Protein AF-A0A5B9W2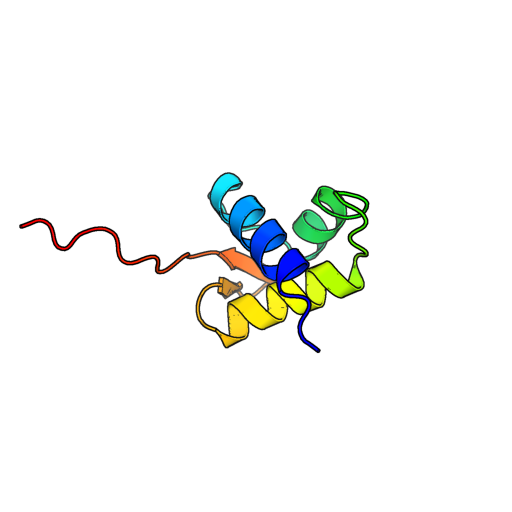L8-F1 (afdb_monomer_lite)

Foldseek 3Di:
DQPVVLLVVLLVVLVVVQDWAALVRSQVVCDVPVPDHSVSNVSSLVVCCVVVQWHQDPPRIIRGHHPPPDDPPD

Sequence (74 aa):
MRDAKAVKLVAAALSFVGRPAAASEVVDAFEGIDGLRGAQIIDALSSLVLDGRARMIPRGELIYYDPSPTRELR

Organism: NCBI:txid406548

pLDDT: mean 74.58, std 13.47, range [35.41, 88.5]

Radius of gyration: 12.38 Å; chains: 1; bounding box: 38×29×25 Å

Structure (mmCIF, N/CA/C/O backbone):
data_AF-A0A5B9W2L8-F1
#
_entry.id   AF-A0A5B9W2L8-F1
#
loop_
_atom_site.group_PDB
_atom_site.id
_atom_site.type_symbol
_atom_site.label_atom_id
_atom_site.label_alt_id
_atom_site.label_comp_id
_atom_site.label_asym_id
_atom_site.label_entity_id
_atom_site.label_seq_id
_atom_site.pdbx_PDB_ins_code
_atom_site.Cartn_x
_atom_site.Cartn_y
_atom_site.Cartn_z
_atom_site.occupancy
_atom_site.B_iso_or_equiv
_atom_site.auth_seq_id
_atom_site.auth_comp_id
_atom_site.auth_asym_id
_atom_site.auth_atom_id
_atom_site.pdbx_PDB_model_num
ATOM 1 N N . MET A 1 1 ? -1.313 9.155 14.583 1.00 53.25 1 MET A N 1
ATOM 2 C CA . MET A 1 1 ? -2.570 9.121 13.799 1.00 53.25 1 MET A CA 1
ATOM 3 C C . MET A 1 1 ? -2.248 8.486 12.457 1.00 53.25 1 MET A C 1
ATOM 5 O O . MET A 1 1 ? -1.301 8.945 11.838 1.00 53.25 1 MET A O 1
ATOM 9 N N . ARG A 1 2 ? -2.957 7.427 12.036 1.00 62.94 2 ARG A N 1
ATOM 10 C CA . ARG A 1 2 ? -2.816 6.863 10.677 1.00 62.94 2 ARG A CA 1
ATOM 11 C C . ARG A 1 2 ? -3.229 7.934 9.659 1.00 62.94 2 ARG A C 1
ATOM 13 O O . ARG A 1 2 ? -4.305 8.515 9.805 1.00 62.94 2 ARG A O 1
ATOM 20 N N . ASP A 1 3 ? -2.397 8.191 8.654 1.00 78.19 3 ASP A N 1
ATOM 21 C CA . ASP A 1 3 ? -2.713 9.137 7.582 1.00 78.19 3 ASP A CA 1
ATOM 22 C C . ASP A 1 3 ? -3.712 8.494 6.605 1.00 78.19 3 ASP A C 1
ATOM 24 O O . ASP A 1 3 ? -3.357 7.797 5.654 1.00 78.19 3 ASP A O 1
ATOM 28 N N . ALA A 1 4 ? -5.004 8.678 6.886 1.00 81.19 4 ALA A N 1
ATOM 29 C CA . ALA A 1 4 ? -6.082 8.083 6.101 1.00 81.19 4 ALA A CA 1
ATOM 30 C C . ALA A 1 4 ? -6.091 8.556 4.636 1.00 81.19 4 ALA A C 1
ATOM 32 O O . ALA A 1 4 ? -6.630 7.857 3.776 1.00 81.19 4 ALA A O 1
ATOM 33 N N . LYS A 1 5 ? -5.504 9.725 4.341 1.00 84.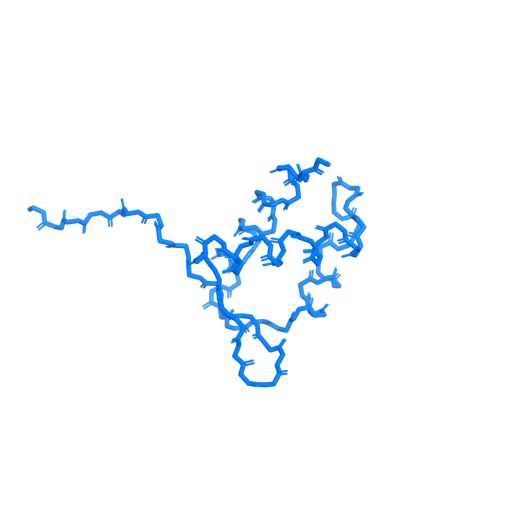38 5 LYS A N 1
ATOM 34 C CA . LYS A 1 5 ? -5.359 10.226 2.971 1.00 84.38 5 LYS A CA 1
ATOM 35 C C . LYS A 1 5 ? -4.303 9.409 2.230 1.00 84.38 5 LYS A C 1
ATOM 37 O O . LYS A 1 5 ? -4.597 8.898 1.150 1.00 84.38 5 LYS A O 1
ATOM 42 N N . ALA A 1 6 ? -3.135 9.214 2.843 1.00 84.00 6 ALA A N 1
ATOM 43 C CA . ALA A 1 6 ? -2.067 8.385 2.285 1.00 84.00 6 ALA A CA 1
ATOM 44 C C . ALA A 1 6 ? -2.544 6.953 1.999 1.00 84.00 6 ALA A C 1
ATOM 46 O O . ALA A 1 6 ? -2.350 6.451 0.896 1.00 84.00 6 ALA A O 1
ATOM 47 N N . VAL A 1 7 ? -3.265 6.331 2.940 1.00 85.25 7 VAL A N 1
ATOM 48 C CA . VAL A 1 7 ? -3.817 4.974 2.758 1.00 85.25 7 VAL A CA 1
ATOM 49 C C . VAL A 1 7 ? -4.747 4.892 1.547 1.00 85.25 7 VAL A C 1
ATOM 51 O O . VAL A 1 7 ? -4.654 3.945 0.773 1.00 85.25 7 VAL A O 1
ATOM 54 N N . LYS A 1 8 ? -5.628 5.881 1.345 1.00 84.25 8 LYS A N 1
ATOM 55 C CA . LYS A 1 8 ? -6.552 5.894 0.198 1.00 84.25 8 LYS A CA 1
ATOM 56 C C . LYS A 1 8 ? -5.834 6.096 -1.133 1.00 84.25 8 LYS A C 1
ATOM 58 O O . LYS A 1 8 ? -6.171 5.415 -2.096 1.00 84.25 8 LYS A O 1
ATOM 63 N N . LEU A 1 9 ? -4.867 7.012 -1.184 1.00 82.38 9 LEU A N 1
ATOM 64 C CA . LEU A 1 9 ? -4.081 7.278 -2.391 1.00 82.38 9 LEU A CA 1
ATOM 65 C C . LEU A 1 9 ? -3.266 6.051 -2.797 1.00 82.38 9 LEU A C 1
ATOM 67 O O . LEU A 1 9 ? -3.355 5.615 -3.940 1.00 82.38 9 LEU A O 1
ATOM 71 N N . VAL A 1 10 ? -2.551 5.452 -1.844 1.00 81.94 10 VAL A N 1
ATOM 72 C CA . VAL A 1 10 ? -1.743 4.248 -2.074 1.00 81.94 10 VAL A CA 1
ATOM 73 C C . VAL A 1 10 ? -2.622 3.043 -2.428 1.00 81.94 10 VAL A C 1
ATOM 75 O O . VAL A 1 10 ? -2.268 2.263 -3.306 1.00 81.94 10 VAL A O 1
ATOM 78 N N . ALA A 1 11 ? -3.802 2.903 -1.821 1.00 81.44 11 ALA A N 1
ATOM 79 C CA . ALA A 1 11 ? -4.760 1.869 -2.210 1.00 81.44 11 ALA A CA 1
ATOM 80 C C . ALA A 1 11 ? -5.246 2.045 -3.659 1.00 81.44 11 ALA A C 1
ATOM 82 O O . ALA A 1 11 ? -5.209 1.097 -4.435 1.00 81.44 11 ALA A O 1
ATOM 83 N N . ALA A 1 12 ? -5.666 3.256 -4.045 1.00 79.06 12 ALA A N 1
ATOM 84 C CA . ALA A 1 12 ? -6.127 3.541 -5.405 1.00 79.06 12 ALA A CA 1
ATOM 85 C C . ALA A 1 12 ? -5.022 3.298 -6.443 1.00 79.06 12 ALA A C 1
ATOM 87 O O . ALA A 1 12 ? -5.252 2.666 -7.470 1.00 79.06 12 ALA A O 1
ATOM 88 N N . ALA A 1 13 ? -3.814 3.758 -6.137 1.00 74.56 13 ALA A N 1
ATOM 89 C CA . ALA A 1 13 ? -2.604 3.519 -6.902 1.00 74.56 13 ALA A CA 1
ATOM 90 C C . ALA A 1 13 ? -2.345 2.034 -7.176 1.00 74.56 13 A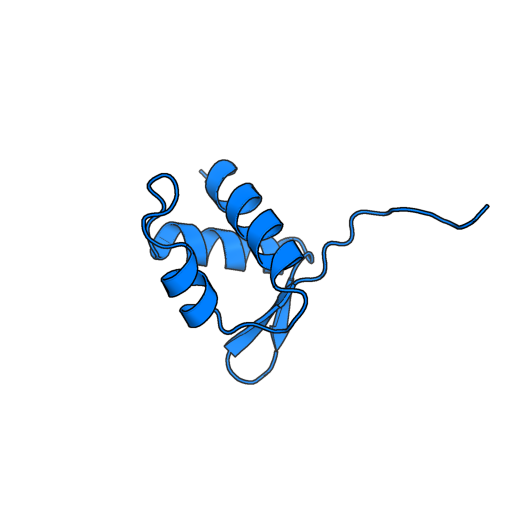LA A C 1
ATOM 92 O O . ALA A 1 13 ? -2.184 1.618 -8.322 1.00 74.56 13 ALA A O 1
ATOM 93 N N . LEU A 1 14 ? -2.343 1.226 -6.119 1.00 74.88 14 LEU A N 1
ATOM 94 C CA . LEU A 1 14 ? -2.111 -0.206 -6.226 1.00 74.88 14 LEU A CA 1
ATOM 95 C C . LEU A 1 14 ? -3.220 -0.922 -7.010 1.00 74.88 14 LEU A C 1
ATOM 97 O O . LEU A 1 14 ? -2.922 -1.848 -7.766 1.00 74.88 14 LEU A O 1
ATOM 101 N N . SER A 1 15 ? -4.474 -0.464 -6.903 1.00 73.69 15 SER A N 1
ATOM 102 C CA . SER A 1 15 ? -5.577 -0.951 -7.744 1.00 73.69 15 SER A CA 1
ATOM 103 C C . SER A 1 15 ? -5.327 -0.726 -9.240 1.00 73.69 15 SER A C 1
ATOM 105 O O . SER A 1 15 ? -5.753 -1.544 -10.051 1.00 73.69 15 SER A O 1
ATOM 107 N N . PHE A 1 16 ? -4.649 0.364 -9.620 1.00 67.56 16 PHE A N 1
ATOM 108 C CA . PHE A 1 16 ? -4.327 0.678 -11.019 1.00 67.56 16 PHE A CA 1
ATOM 109 C C . PHE A 1 16 ? -3.160 -0.144 -11.569 1.00 67.56 16 PHE A C 1
ATOM 111 O O . PHE A 1 16 ? -3.157 -0.484 -12.750 1.00 67.56 16 PHE A O 1
ATOM 118 N N . VAL A 1 17 ? -2.169 -0.456 -10.728 1.00 67.31 17 VAL A N 1
ATOM 119 C CA . VAL A 1 17 ? -0.975 -1.206 -11.140 1.00 67.31 17 VAL A CA 1
ATOM 120 C C . VAL A 1 17 ? -1.343 -2.639 -11.541 1.00 67.31 17 VAL A C 1
ATOM 122 O O . VAL A 1 17 ? -0.750 -3.178 -12.473 1.00 67.31 17 VAL A O 1
ATOM 125 N N . GLY A 1 18 ? -2.343 -3.251 -10.890 1.00 65.69 18 GLY A N 1
ATOM 126 C CA . GLY A 1 18 ? -2.919 -4.544 -11.295 1.00 65.69 18 GLY A CA 1
ATOM 127 C C . GLY A 1 18 ? -1.938 -5.728 -11.294 1.00 65.69 18 GLY A C 1
ATOM 128 O O . GLY A 1 18 ? -2.278 -6.818 -11.751 1.00 65.69 18 GLY A O 1
ATOM 129 N N . ARG A 1 19 ? -0.718 -5.524 -10.787 1.00 68.25 19 ARG A N 1
ATOM 130 C CA . ARG A 1 19 ? 0.368 -6.501 -10.697 1.00 68.25 19 ARG A CA 1
ATOM 131 C C . ARG A 1 19 ? 1.081 -6.367 -9.346 1.00 68.25 19 ARG A C 1
ATOM 133 O O . ARG A 1 19 ? 0.994 -5.305 -8.726 1.00 68.25 19 ARG A O 1
ATOM 140 N N . PRO A 1 20 ? 1.800 -7.407 -8.894 1.00 72.38 20 PRO A N 1
ATOM 141 C CA . PRO A 1 20 ? 2.746 -7.282 -7.790 1.00 72.38 20 PRO A CA 1
ATOM 142 C C . PRO A 1 20 ? 3.731 -6.137 -8.058 1.00 72.38 20 PRO A C 1
ATOM 144 O O . PRO A 1 20 ? 4.265 -6.044 -9.163 1.00 72.38 20 PRO A O 1
ATOM 147 N N . ALA A 1 21 ? 3.955 -5.274 -7.068 1.00 74.19 21 ALA A N 1
ATOM 148 C CA . ALA A 1 21 ? 4.898 -4.161 -7.161 1.00 74.19 21 ALA A CA 1
ATOM 149 C C . ALA A 1 21 ? 5.808 -4.141 -5.934 1.00 74.19 21 ALA A C 1
ATOM 151 O O . ALA A 1 21 ? 5.366 -4.418 -4.818 1.00 74.19 21 ALA A O 1
ATOM 152 N N . ALA A 1 22 ? 7.084 -3.807 -6.117 1.00 79.06 22 ALA A N 1
ATOM 153 C CA . ALA A 1 22 ? 7.988 -3.632 -4.984 1.00 79.06 22 ALA A CA 1
ATOM 154 C C . ALA A 1 22 ? 7.549 -2.432 -4.133 1.00 79.06 22 ALA A C 1
ATOM 156 O O . ALA A 1 22 ? 7.114 -1.416 -4.670 1.00 79.06 22 ALA A O 1
ATOM 157 N N . ALA A 1 23 ? 7.710 -2.504 -2.808 1.00 78.69 23 ALA A N 1
ATOM 158 C CA . ALA A 1 23 ? 7.413 -1.357 -1.944 1.00 78.69 23 ALA A CA 1
ATOM 159 C C . ALA A 1 23 ? 8.186 -0.097 -2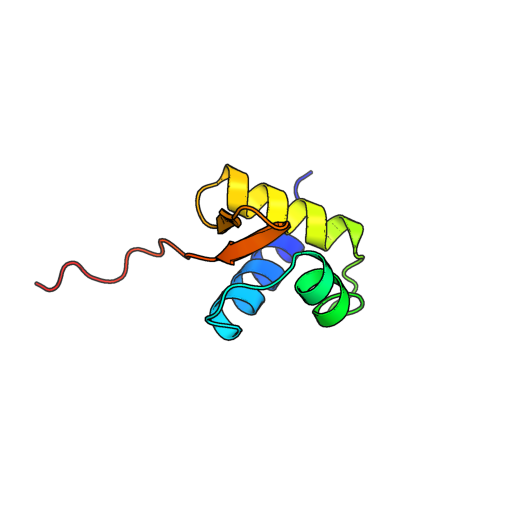.371 1.00 78.69 23 ALA A C 1
ATOM 161 O O . ALA A 1 23 ? 7.630 0.995 -2.350 1.00 78.69 23 ALA A O 1
ATOM 162 N N . SER A 1 24 ? 9.435 -0.261 -2.819 1.00 81.69 24 SER A N 1
ATOM 163 C CA . SER A 1 24 ? 10.253 0.822 -3.371 1.00 81.69 24 SER A CA 1
ATOM 164 C C . SER A 1 24 ? 9.696 1.386 -4.679 1.00 81.69 24 SER A C 1
ATOM 166 O O . SER A 1 24 ? 9.679 2.594 -4.835 1.00 81.69 24 SER A O 1
ATOM 168 N N . GLU A 1 25 ? 9.174 0.546 -5.581 1.00 83.00 25 GLU A N 1
ATOM 169 C CA . GLU A 1 25 ? 8.534 1.000 -6.831 1.00 83.00 25 GLU A CA 1
ATOM 170 C C . GLU A 1 25 ? 7.290 1.845 -6.528 1.00 83.00 25 GLU A C 1
ATOM 172 O O . GLU A 1 25 ? 7.051 2.861 -7.173 1.00 83.00 25 GLU A O 1
ATOM 177 N N . VAL A 1 26 ? 6.522 1.464 -5.503 1.00 79.75 26 VAL A N 1
ATOM 178 C CA . VAL A 1 26 ? 5.373 2.249 -5.033 1.00 79.75 26 VAL A CA 1
ATOM 179 C C . VAL A 1 26 ? 5.838 3.555 -4.384 1.00 79.75 26 VAL A C 1
ATOM 181 O O . VAL A 1 26 ? 5.257 4.603 -4.636 1.00 79.75 26 VAL A O 1
ATOM 184 N N . VAL A 1 27 ? 6.888 3.535 -3.564 1.00 84.38 27 VAL A N 1
ATOM 185 C CA . VAL A 1 27 ? 7.434 4.770 -2.985 1.00 84.38 27 VAL A CA 1
ATOM 186 C C . VAL A 1 27 ? 7.904 5.717 -4.086 1.00 84.38 27 VAL A C 1
ATOM 188 O O . VAL A 1 27 ? 7.437 6.848 -4.116 1.00 84.38 27 VAL A O 1
ATOM 191 N N . ASP A 1 28 ? 8.714 5.251 -5.033 1.00 84.56 28 ASP A N 1
ATOM 192 C CA . ASP A 1 28 ? 9.230 6.077 -6.130 1.00 84.56 28 ASP A CA 1
ATOM 193 C C . ASP A 1 28 ? 8.107 6.624 -7.025 1.00 84.56 28 ASP A C 1
ATOM 195 O O . ASP A 1 28 ? 8.170 7.763 -7.485 1.00 84.56 28 ASP A O 1
ATOM 199 N N . ALA A 1 29 ? 7.054 5.837 -7.265 1.00 79.94 29 ALA A N 1
ATOM 200 C CA . ALA A 1 29 ? 5.928 6.256 -8.096 1.00 79.94 29 ALA A CA 1
ATOM 201 C C . ALA A 1 29 ? 5.011 7.288 -7.418 1.00 79.94 29 ALA A C 1
ATOM 203 O O . ALA A 1 29 ? 4.362 8.066 -8.118 1.00 79.94 29 ALA A O 1
ATOM 204 N N . PHE A 1 30 ? 4.919 7.283 -6.082 1.00 78.94 30 PHE A N 1
ATOM 205 C CA . PHE A 1 30 ? 3.961 8.107 -5.331 1.00 78.94 30 PHE A CA 1
ATOM 206 C C . PHE A 1 30 ? 4.604 9.182 -4.453 1.00 78.94 30 PHE A C 1
ATOM 208 O O . PHE A 1 30 ? 3.895 10.057 -3.951 1.00 78.94 30 PHE A O 1
ATOM 215 N N . GLU A 1 31 ? 5.920 9.163 -4.265 1.00 83.31 31 GLU A N 1
ATOM 216 C CA . GLU A 1 31 ? 6.623 10.204 -3.526 1.00 83.31 31 GLU A CA 1
ATOM 217 C C . GLU A 1 31 ? 6.487 11.555 -4.241 1.00 83.31 31 GLU A C 1
ATOM 219 O O . GLU A 1 31 ? 6.661 11.688 -5.449 1.00 83.31 31 GLU A O 1
ATOM 224 N N . GLY A 1 32 ? 6.099 12.579 -3.482 1.00 78.12 32 GLY A N 1
ATOM 225 C CA . GLY A 1 32 ? 5.793 13.909 -4.001 1.00 78.12 32 GLY A CA 1
ATOM 226 C C . GLY A 1 32 ? 4.384 14.059 -4.583 1.00 78.12 32 GLY A C 1
ATOM 227 O O . GLY A 1 32 ? 3.916 15.194 -4.709 1.00 78.12 32 GLY A O 1
ATOM 228 N N . ILE A 1 33 ? 3.655 12.968 -4.859 1.00 81.44 33 ILE A N 1
ATOM 229 C CA . ILE A 1 33 ? 2.251 13.053 -5.281 1.00 81.44 33 ILE A CA 1
ATOM 230 C C . ILE A 1 33 ? 1.410 13.543 -4.107 1.00 81.44 33 ILE A C 1
ATOM 232 O O . ILE A 1 33 ? 1.380 12.934 -3.040 1.00 81.44 33 ILE A O 1
ATOM 236 N N . ASP A 1 34 ? 0.714 14.663 -4.312 1.00 79.75 34 ASP A N 1
ATOM 237 C CA . ASP A 1 34 ? -0.204 15.248 -3.326 1.00 79.75 34 ASP A CA 1
ATOM 238 C C . ASP A 1 34 ? 0.459 15.497 -1.944 1.00 79.75 34 ASP A C 1
ATOM 240 O O . ASP A 1 34 ? -0.184 15.445 -0.890 1.00 79.75 34 ASP A O 1
ATOM 244 N N . GLY A 1 35 ? 1.778 15.749 -1.963 1.00 82.69 35 GLY A N 1
ATOM 245 C CA . GLY A 1 35 ? 2.609 16.015 -0.786 1.00 82.69 35 GLY A CA 1
ATOM 246 C C . GLY A 1 35 ? 3.030 14.781 0.020 1.00 82.69 35 GLY A C 1
ATOM 247 O O . GLY A 1 35 ? 3.560 14.945 1.121 1.00 82.69 35 GLY A O 1
ATOM 248 N N . LEU A 1 36 ? 2.803 13.565 -0.489 1.00 83.19 36 LEU A N 1
ATOM 249 C CA . LEU A 1 36 ? 3.194 12.328 0.187 1.00 83.19 36 LEU A CA 1
ATOM 250 C C . LEU A 1 36 ? 4.715 12.176 0.261 1.00 83.19 36 LEU A C 1
ATOM 252 O O . LEU A 1 36 ? 5.420 12.302 -0.738 1.00 83.19 36 LEU A O 1
ATOM 256 N N . ARG A 1 37 ? 5.218 11.853 1.453 1.00 87.50 37 ARG A 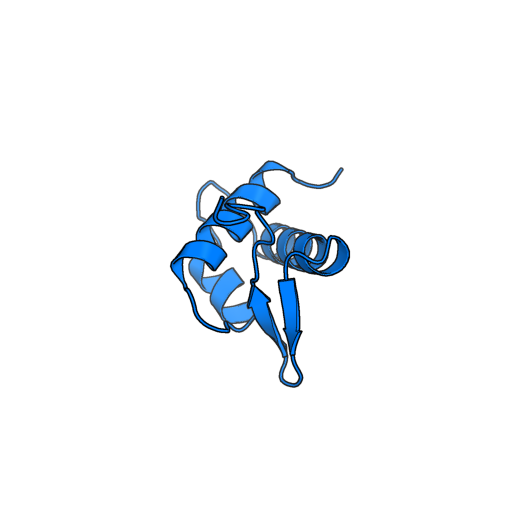N 1
ATOM 257 C CA . ARG A 1 37 ? 6.613 11.446 1.676 1.00 87.50 37 ARG A CA 1
ATOM 258 C C . ARG A 1 37 ? 6.736 9.928 1.654 1.00 87.50 37 ARG A C 1
ATOM 260 O O . ARG A 1 37 ? 5.806 9.243 2.087 1.00 87.50 37 ARG A O 1
ATOM 267 N N . GLY A 1 38 ? 7.910 9.403 1.295 1.00 84.44 38 GLY A N 1
ATOM 268 C CA . GLY A 1 38 ? 8.169 7.958 1.302 1.00 84.44 38 GLY A CA 1
ATOM 269 C C . GLY A 1 38 ? 7.755 7.248 2.599 1.00 84.44 38 GLY A C 1
ATOM 270 O O . GLY A 1 38 ? 7.116 6.200 2.555 1.00 84.44 38 GLY A O 1
ATOM 271 N N . ALA A 1 39 ? 7.990 7.861 3.765 1.00 86.56 39 ALA A N 1
ATOM 272 C CA . ALA A 1 39 ? 7.567 7.304 5.056 1.00 86.56 39 ALA A CA 1
ATOM 273 C C . ALA A 1 39 ? 6.037 7.141 5.188 1.00 86.56 39 ALA A C 1
ATOM 275 O O . ALA A 1 39 ? 5.570 6.122 5.689 1.00 86.56 39 ALA A O 1
ATOM 276 N N . GLN A 1 40 ? 5.247 8.103 4.695 1.00 88.12 40 GLN A N 1
ATOM 277 C CA . GLN A 1 40 ? 3.779 8.015 4.720 1.00 88.12 40 GL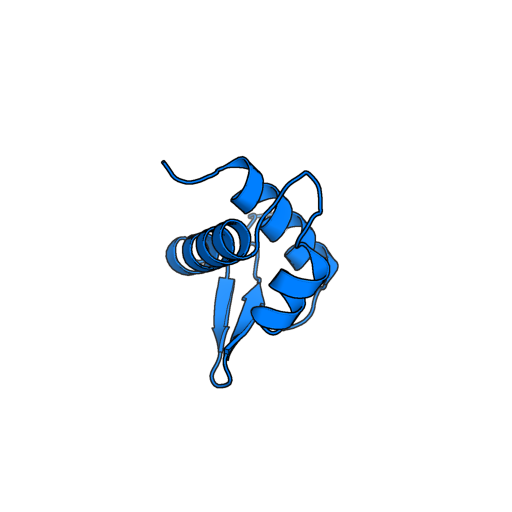N A CA 1
ATOM 278 C C . GLN A 1 40 ? 3.269 6.916 3.782 1.00 88.12 40 GLN A C 1
ATOM 280 O O . GLN A 1 40 ? 2.271 6.262 4.081 1.00 88.12 40 GLN A O 1
ATOM 285 N N . ILE A 1 41 ? 3.960 6.698 2.662 1.00 85.88 41 ILE A N 1
ATOM 286 C CA . ILE A 1 41 ? 3.639 5.640 1.701 1.00 85.88 41 ILE A CA 1
ATOM 287 C C . ILE A 1 41 ? 3.930 4.268 2.321 1.00 85.88 41 ILE A C 1
ATOM 289 O O . ILE A 1 41 ? 3.078 3.385 2.271 1.00 85.88 41 ILE A O 1
ATOM 293 N N . ILE A 1 42 ? 5.078 4.098 2.983 1.00 86.31 42 ILE A N 1
ATOM 294 C CA . ILE A 1 42 ? 5.434 2.853 3.687 1.00 86.31 42 ILE A CA 1
ATOM 295 C C . ILE A 1 42 ? 4.447 2.549 4.826 1.00 86.31 42 ILE A C 1
ATOM 297 O O . ILE A 1 42 ? 4.000 1.406 4.967 1.00 86.31 42 ILE A O 1
ATOM 301 N N . ASP A 1 43 ? 4.055 3.557 5.607 1.00 88.50 43 ASP A N 1
ATOM 302 C CA . ASP A 1 43 ? 3.044 3.405 6.661 1.00 88.50 43 ASP A CA 1
ATOM 303 C C . ASP A 1 43 ? 1.672 3.016 6.090 1.00 88.50 43 ASP A C 1
ATOM 305 O O . ASP A 1 43 ? 0.957 2.181 6.661 1.00 88.50 43 ASP A O 1
ATOM 309 N N . ALA A 1 44 ? 1.302 3.587 4.941 1.00 87.50 44 ALA A N 1
ATOM 310 C CA . ALA A 1 44 ? 0.079 3.241 4.231 1.00 87.50 44 ALA A CA 1
ATOM 311 C C . ALA A 1 44 ? 0.107 1.795 3.720 1.00 87.50 44 ALA A C 1
ATOM 313 O O . ALA A 1 44 ? -0.840 1.048 3.961 1.00 87.50 44 ALA A O 1
ATOM 314 N N . LEU A 1 45 ? 1.207 1.373 3.094 1.00 85.38 45 LEU A N 1
ATOM 315 C CA . LEU A 1 45 ? 1.425 -0.003 2.641 1.00 85.38 45 LEU A CA 1
ATOM 316 C C . LEU A 1 45 ? 1.333 -1.000 3.796 1.00 85.38 45 LEU A C 1
ATOM 318 O O . LEU A 1 45 ? 0.604 -1.987 3.713 1.00 85.38 45 LEU A O 1
ATOM 322 N N . SER A 1 46 ? 2.012 -0.709 4.904 1.00 86.12 46 SER A N 1
ATOM 323 C CA . SER A 1 46 ? 1.970 -1.539 6.110 1.00 86.12 46 SER A CA 1
ATOM 324 C C . SER A 1 46 ? 0.555 -1.626 6.679 1.00 86.12 46 SER A C 1
ATOM 326 O O . SER A 1 46 ? 0.116 -2.697 7.092 1.00 86.12 46 SER A O 1
ATOM 328 N N . SER A 1 47 ? -0.192 -0.519 6.652 1.00 87.81 47 SER A N 1
ATOM 329 C CA . SER A 1 47 ? -1.593 -0.505 7.078 1.00 87.81 47 SER A CA 1
ATOM 330 C C . SER A 1 47 ? -2.472 -1.373 6.181 1.00 87.81 47 SER A C 1
ATOM 332 O O . SER A 1 47 ? -3.262 -2.149 6.701 1.00 87.81 47 SER A O 1
ATOM 334 N N . LEU A 1 48 ? -2.291 -1.323 4.858 1.00 85.38 48 LEU A N 1
ATOM 335 C CA . LEU A 1 48 ? -3.021 -2.187 3.925 1.00 85.38 48 LEU A CA 1
ATOM 336 C C . LEU A 1 48 ? -2.711 -3.670 4.150 1.00 85.38 48 LEU A C 1
ATOM 338 O O . LEU A 1 48 ? -3.615 -4.495 4.050 1.00 85.38 48 LEU A O 1
ATOM 342 N N . VAL A 1 49 ? -1.465 -4.011 4.494 1.00 84.12 49 VAL A N 1
ATOM 343 C CA . VAL A 1 49 ? -1.085 -5.388 4.840 1.00 84.12 49 VAL A CA 1
ATOM 344 C C . VAL A 1 49 ? -1.731 -5.841 6.148 1.00 84.12 49 VAL A C 1
ATOM 346 O O . VAL A 1 49 ? -2.301 -6.929 6.203 1.00 84.12 49 VAL A O 1
ATOM 349 N N . LEU A 1 50 ? -1.686 -5.005 7.188 1.00 85.06 50 LEU A N 1
ATOM 350 C CA . LEU A 1 50 ? -2.321 -5.291 8.480 1.00 85.06 50 LEU A CA 1
ATOM 351 C C . LEU A 1 50 ? -3.841 -5.431 8.363 1.00 85.06 50 LEU A C 1
ATOM 353 O O . LEU A 1 50 ? -4.432 -6.284 9.018 1.00 85.06 50 LEU A O 1
ATOM 357 N N . ASP A 1 51 ? -4.459 -4.622 7.506 1.00 84.50 51 ASP A N 1
ATOM 358 C CA . ASP A 1 51 ? -5.898 -4.640 7.256 1.00 84.50 51 ASP A CA 1
ATOM 359 C C . ASP A 1 51 ? -6.300 -5.770 6.271 1.00 84.50 51 ASP A C 1
ATOM 361 O O . ASP A 1 51 ? -7.470 -5.894 5.913 1.00 84.50 51 ASP A O 1
ATOM 365 N N . GLY A 1 52 ? -5.348 -6.595 5.806 1.00 81.31 52 GLY A N 1
ATOM 366 C CA . GLY A 1 52 ? -5.592 -7.732 4.906 1.00 81.31 52 GLY A CA 1
ATOM 367 C C . GLY A 1 52 ? -5.909 -7.357 3.452 1.00 81.31 52 GLY A C 1
ATOM 368 O O . GLY A 1 52 ? -6.312 -8.217 2.672 1.00 81.31 52 GLY A O 1
ATOM 369 N N . ARG A 1 53 ? -5.719 -6.088 3.074 1.00 81.31 53 ARG A N 1
ATOM 370 C CA . ARG A 1 53 ? -5.955 -5.536 1.722 1.00 81.31 53 ARG A CA 1
ATOM 371 C C . ARG A 1 53 ? -4.720 -5.587 0.818 1.00 81.31 53 ARG A C 1
ATOM 373 O O . ARG A 1 53 ? -4.770 -5.283 -0.368 1.00 81.31 53 ARG A O 1
ATOM 380 N N . ALA A 1 54 ? -3.579 -5.948 1.380 1.00 81.69 54 ALA A N 1
ATOM 381 C CA . ALA A 1 54 ? -2.368 -6.276 0.652 1.00 81.69 54 ALA A CA 1
ATOM 382 C C . ALA A 1 54 ? -1.666 -7.423 1.373 1.00 81.69 54 ALA A C 1
ATOM 384 O O . ALA A 1 54 ? -1.909 -7.682 2.550 1.00 81.69 54 ALA A O 1
ATOM 385 N N . ARG A 1 55 ? -0.774 -8.141 0.698 1.00 81.62 55 ARG A N 1
ATOM 386 C CA . ARG A 1 55 ? 0.204 -8.975 1.398 1.00 81.62 55 ARG A CA 1
ATOM 387 C C . ARG A 1 55 ? 1.539 -8.879 0.708 1.00 81.62 55 ARG A C 1
ATOM 389 O O . ARG A 1 55 ? 1.651 -8.808 -0.512 1.00 81.62 55 ARG A O 1
ATOM 396 N N . MET A 1 56 ? 2.543 -8.883 1.556 1.00 79.38 56 MET A N 1
ATOM 397 C CA . MET A 1 56 ? 3.925 -8.929 1.158 1.00 79.38 56 MET A CA 1
ATOM 398 C C . MET A 1 56 ? 4.269 -10.371 0.786 1.00 79.38 56 MET A C 1
ATOM 400 O O . MET A 1 56 ? 3.971 -11.302 1.542 1.00 79.38 56 MET A O 1
ATOM 404 N N . ILE A 1 57 ? 4.855 -10.563 -0.388 1.00 78.31 57 ILE A N 1
ATOM 405 C CA . ILE A 1 57 ? 5.369 -11.856 -0.835 1.00 78.31 57 ILE A CA 1
ATOM 406 C C . ILE A 1 57 ? 6.882 -11.947 -0.592 1.00 78.31 57 ILE A C 1
ATOM 408 O O . ILE A 1 57 ? 7.560 -10.923 -0.436 1.00 78.31 57 ILE A O 1
ATOM 412 N N . PRO A 1 58 ? 7.440 -13.172 -0.533 1.00 62.19 58 PRO A N 1
ATOM 413 C CA . PRO A 1 58 ? 8.883 -13.360 -0.452 1.00 62.19 58 PRO A CA 1
ATOM 414 C C . PRO A 1 58 ? 9.559 -12.620 -1.614 1.00 62.19 58 PRO A C 1
ATOM 416 O O . PRO A 1 58 ? 9.129 -12.803 -2.748 1.00 62.19 58 PRO A O 1
ATOM 419 N N . ARG A 1 59 ? 10.601 -11.825 -1.312 1.00 67.75 59 ARG A N 1
ATOM 420 C CA . ARG A 1 59 ? 11.293 -10.808 -2.156 1.00 67.75 59 ARG A CA 1
ATOM 421 C C . ARG A 1 59 ? 10.926 -9.341 -1.901 1.00 67.75 59 ARG A C 1
ATOM 423 O O . ARG A 1 59 ? 11.542 -8.472 -2.503 1.00 67.75 59 ARG A O 1
ATOM 430 N N . GLY A 1 60 ? 10.020 -9.044 -0.966 1.00 66.75 60 GLY A N 1
ATOM 431 C CA . GLY A 1 60 ? 9.699 -7.651 -0.608 1.00 66.75 60 GLY A CA 1
ATOM 432 C C . GLY A 1 60 ? 8.771 -6.957 -1.609 1.00 66.75 60 GLY A C 1
ATOM 433 O O . GLY A 1 60 ? 8.607 -5.737 -1.580 1.00 66.75 60 GLY A O 1
ATOM 434 N N . GLU A 1 61 ? 8.149 -7.741 -2.485 1.00 73.06 61 GLU A N 1
ATOM 435 C CA . GLU A 1 61 ? 7.072 -7.289 -3.354 1.00 73.06 61 GLU A CA 1
ATOM 436 C C . GLU A 1 61 ? 5.744 -7.306 -2.586 1.00 73.06 61 GLU A C 1
ATOM 438 O O . GLU A 1 61 ? 5.503 -8.147 -1.714 1.00 73.06 61 GLU A O 1
ATOM 443 N N . LEU A 1 62 ? 4.877 -6.357 -2.907 1.00 71.56 62 LEU A N 1
ATOM 444 C CA . LEU A 1 62 ? 3.537 -6.219 -2.367 1.00 71.56 62 LEU A CA 1
ATOM 445 C C . LEU A 1 62 ? 2.546 -6.599 -3.452 1.00 71.56 62 LEU A C 1
ATOM 447 O O . LEU A 1 62 ? 2.522 -6.015 -4.535 1.00 71.56 62 LEU A O 1
ATOM 451 N N . ILE A 1 63 ? 1.698 -7.569 -3.136 1.00 69.25 63 ILE A N 1
ATOM 452 C CA . ILE A 1 63 ? 0.508 -7.832 -3.926 1.00 69.25 63 ILE A CA 1
ATOM 453 C C . ILE A 1 63 ? -0.639 -7.143 -3.212 1.00 69.25 63 ILE A C 1
ATOM 455 O O . ILE A 1 63 ? -0.956 -7.446 -2.059 1.00 69.25 63 ILE A O 1
ATOM 459 N N . TYR A 1 64 ? -1.232 -6.181 -3.897 1.00 69.69 64 TYR A N 1
ATOM 460 C CA . TYR A 1 64 ? -2.461 -5.564 -3.452 1.00 69.69 64 TYR A CA 1
ATOM 461 C C . TYR A 1 64 ? -3.644 -6.403 -3.915 1.00 69.69 64 TYR A C 1
ATOM 463 O O . TYR A 1 64 ? -3.728 -6.802 -5.076 1.00 69.69 64 TYR A O 1
ATOM 471 N N . TYR A 1 65 ? -4.563 -6.658 -3.000 1.00 66.62 65 TYR A N 1
ATOM 472 C CA . TYR A 1 65 ? -5.843 -7.281 -3.293 1.00 66.62 65 TYR A CA 1
ATOM 473 C C . TYR A 1 65 ? -6.847 -6.477 -2.513 1.00 66.62 65 TYR A C 1
ATOM 475 O O . TYR A 1 65 ? -6.985 -6.677 -1.312 1.00 66.62 65 TYR A O 1
ATOM 483 N N . ASP A 1 66 ? -7.528 -5.551 -3.178 1.00 59.12 66 ASP A N 1
ATOM 484 C CA . ASP A 1 66 ? -8.666 -4.911 -2.546 1.00 59.12 66 ASP A CA 1
ATOM 485 C C . ASP A 1 66 ? -9.769 -5.961 -2.381 1.00 59.12 66 ASP A C 1
ATOM 487 O O . ASP A 1 66 ? -10.353 -6.375 -3.386 1.00 59.12 66 ASP A O 1
ATOM 491 N N . PRO A 1 67 ? -10.116 -6.397 -1.159 1.00 49.47 67 PRO A N 1
ATOM 492 C CA . PRO A 1 67 ? -11.307 -7.185 -0.948 1.00 49.47 67 PRO A CA 1
ATOM 493 C C . PRO A 1 67 ? -12.473 -6.199 -0.836 1.00 49.47 67 PRO A C 1
ATOM 495 O O . PRO A 1 67 ? -13.192 -6.197 0.156 1.00 49.47 67 PRO A O 1
ATOM 498 N N . SER A 1 68 ? -12.644 -5.297 -1.807 1.00 49.34 68 SER A N 1
ATOM 499 C CA . SER A 1 68 ? -13.909 -4.581 -1.927 1.00 49.34 68 SER A CA 1
ATOM 500 C C . SER A 1 68 ? -14.916 -5.619 -2.427 1.00 49.34 68 SER A C 1
ATOM 502 O O . SER A 1 68 ? -14.765 -6.100 -3.555 1.00 49.34 68 SER A O 1
ATOM 504 N N . PRO A 1 69 ? -15.906 -6.031 -1.609 1.00 43.59 69 PRO A N 1
ATOM 505 C CA . PRO A 1 69 ? -16.830 -7.091 -1.972 1.00 43.59 69 PRO A CA 1
ATOM 506 C C . PRO A 1 69 ? -17.734 -6.557 -3.074 1.00 43.59 69 PRO A C 1
ATOM 508 O O . PRO A 1 69 ? -18.745 -5.915 -2.805 1.00 43.59 69 PRO A O 1
ATOM 511 N N . THR A 1 70 ? -17.380 -6.798 -4.332 1.00 43.34 70 THR A N 1
ATOM 512 C CA . THR A 1 70 ? -18.298 -6.519 -5.430 1.00 43.34 70 THR A CA 1
ATOM 513 C C . THR A 1 70 ? -18.712 -7.832 -6.065 1.00 43.34 70 THR A C 1
ATOM 515 O O . THR A 1 70 ? -18.015 -8.380 -6.912 1.00 43.34 70 THR A O 1
ATOM 518 N N . ARG A 1 71 ? -19.906 -8.254 -5.629 1.00 42.25 71 ARG A N 1
ATOM 519 C CA . ARG A 1 71 ? -20.811 -9.268 -6.182 1.00 42.25 71 ARG A CA 1
ATOM 520 C C . ARG A 1 71 ? -20.480 -10.735 -5.903 1.00 42.25 71 ARG A C 1
ATOM 522 O O . ARG A 1 71 ? -19.867 -11.425 -6.708 1.00 42.25 71 ARG A O 1
ATOM 529 N N . GLU A 1 72 ? -21.148 -11.255 -4.868 1.00 39.97 72 GLU A N 1
ATOM 530 C CA . GLU A 1 72 ? -22.082 -12.360 -5.121 1.00 39.97 72 GLU A CA 1
ATOM 531 C C . GLU A 1 72 ? -22.816 -12.059 -6.438 1.00 39.97 72 GLU A C 1
ATOM 533 O O . GLU A 1 72 ? -23.599 -11.108 -6.533 1.00 39.97 72 GLU A O 1
ATOM 538 N N . LEU A 1 73 ? -22.484 -12.814 -7.482 1.00 35.41 73 LEU A N 1
ATOM 539 C CA . LEU A 1 73 ? -23.326 -12.934 -8.659 1.00 35.41 73 LEU A CA 1
ATOM 540 C C . LEU A 1 73 ? -24.627 -13.587 -8.175 1.00 35.41 73 LEU A C 1
ATOM 542 O O . LEU A 1 73 ? -24.671 -14.798 -7.971 1.00 35.41 73 LEU A O 1
ATOM 546 N N . ARG A 1 74 ? -25.638 -12.760 -7.895 1.00 37.72 74 ARG A N 1
ATOM 547 C CA . ARG A 1 74 ? -27.036 -13.191 -7.923 1.00 37.72 74 ARG A CA 1
ATOM 548 C C . ARG A 1 74 ? -27.496 -13.312 -9.365 1.00 37.72 74 ARG A C 1
ATOM 550 O O . ARG A 1 74 ? -27.099 -12.433 -10.166 1.00 37.72 74 ARG A O 1
#

Secondary structure (DSSP, 8-state):
---HHHHHHHHHHHHHH-S-EEHHHHHHHHTTGGG--HHHHHHHHHHHHHTTSEEEETTTEEEE----------